Protein AF-A0A080LWU6-F1 (afdb_monomer)

Radius of gyration: 16.98 Å; Cα contacts (8 Å, |Δi|>4): 96; chains: 1; bounding box: 30×16×55 Å

Mean predicted aligned error: 7.32 Å

Secondary structure (DSSP, 8-state):
--TTS-EEEE-S-S-TT-SEESSGGG-TTEEEE----SSEEEEEEEETTEEEEEEEE---HHHHHHHHTTS--

Organism: NCBI:txid327160

pLDDT: mean 84.6, std 8.17, range [59.72, 92.62]

Structure (mmCIF, N/CA/C/O backbone):
data_AF-A0A080LWU6-F1
#
_entry.id   AF-A0A080LWU6-F1
#
loop_
_atom_site.group_PDB
_atom_site.id
_atom_site.type_symbol
_atom_site.label_atom_id
_atom_site.label_alt_id
_atom_site.label_comp_id
_atom_site.label_asym_id
_atom_site.label_entity_id
_atom_site.label_seq_id
_atom_site.pdbx_PDB_ins_code
_atom_site.Cartn_x
_atom_site.Cartn_y
_atom_site.Cartn_z
_atom_site.occupancy
_atom_site.B_iso_or_equiv
_atom_site.auth_seq_id
_atom_site.auth_comp_id
_atom_site.auth_asym_id
_atom_site.auth_atom_id
_atom_site.pdbx_PDB_model_num
ATOM 1 N N . MET A 1 1 ? -13.725 11.799 16.008 1.00 63.84 1 MET A N 1
ATOM 2 C CA . MET A 1 1 ? -13.896 10.762 14.966 1.00 63.84 1 MET A CA 1
ATOM 3 C C . MET A 1 1 ? -14.463 9.518 15.615 1.00 63.84 1 MET A C 1
ATOM 5 O O . MET A 1 1 ? -14.207 9.319 16.797 1.00 63.84 1 MET A O 1
ATOM 9 N N . LYS A 1 2 ? -15.255 8.729 14.888 1.00 81.75 2 LYS A N 1
ATOM 10 C CA . LYS A 1 2 ? -15.736 7.447 15.411 1.00 81.75 2 LYS A CA 1
ATOM 11 C C . LYS A 1 2 ? -14.641 6.379 15.224 1.00 81.75 2 L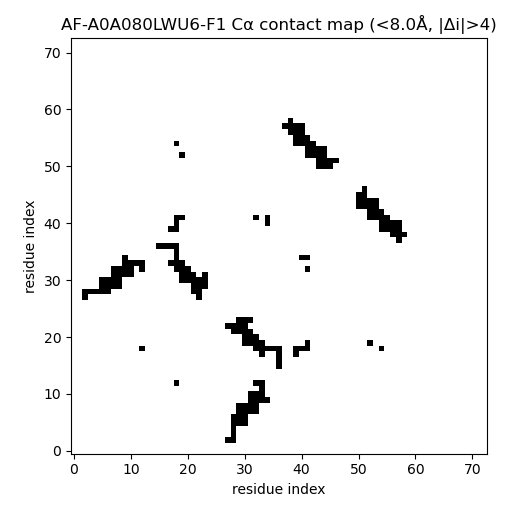YS A C 1
ATOM 13 O O . LYS A 1 2 ? -13.947 6.478 14.210 1.00 81.75 2 LYS A O 1
ATOM 18 N N . PRO A 1 3 ? -14.464 5.406 16.138 1.00 78.56 3 PRO A N 1
ATOM 19 C CA . PRO A 1 3 ? -13.389 4.405 16.058 1.00 78.56 3 PRO A CA 1
ATOM 20 C C . PRO A 1 3 ? -13.326 3.621 14.737 1.00 78.56 3 PRO A C 1
ATOM 22 O O . PRO A 1 3 ? -12.261 3.180 14.327 1.00 78.56 3 PRO A O 1
ATOM 25 N N . GLU A 1 4 ? -14.455 3.480 14.046 1.00 83.94 4 GLU A N 1
ATOM 26 C CA . GLU A 1 4 ? -14.602 2.808 12.751 1.00 83.94 4 GLU A CA 1
ATOM 27 C C . GLU A 1 4 ? -14.198 3.656 11.531 1.00 83.94 4 GLU A C 1
ATOM 29 O O . GLU A 1 4 ? -14.371 3.226 10.386 1.00 83.94 4 GLU A O 1
ATOM 34 N N . THR A 1 5 ? -13.739 4.890 11.754 1.00 88.62 5 THR A N 1
ATOM 35 C CA . THR A 1 5 ? -13.293 5.790 10.683 1.00 88.62 5 THR A CA 1
ATOM 36 C C . THR A 1 5 ? -11.842 5.454 10.325 1.00 88.62 5 THR A C 1
ATOM 38 O O . THR A 1 5 ? -10.982 5.633 11.186 1.00 88.62 5 THR A O 1
ATOM 41 N N . PRO A 1 6 ? -11.539 5.012 9.087 1.00 88.19 6 PRO A N 1
ATOM 42 C CA . PRO A 1 6 ? -10.164 4.784 8.645 1.00 88.19 6 PRO A CA 1
ATOM 43 C C . PRO A 1 6 ? -9.310 6.047 8.751 1.00 88.19 6 PRO A C 1
ATOM 45 O O . PRO A 1 6 ? -9.707 7.107 8.263 1.00 88.19 6 PRO A O 1
ATOM 48 N N . LEU A 1 7 ? -8.128 5.913 9.347 1.00 89.38 7 LEU A N 1
ATOM 49 C CA . LEU A 1 7 ? -7.070 6.913 9.339 1.00 89.38 7 LEU A CA 1
ATOM 50 C C . LEU A 1 7 ? -5.949 6.417 8.426 1.00 89.38 7 LEU A C 1
ATOM 52 O O . LEU A 1 7 ? -5.279 5.430 8.724 1.00 89.38 7 LEU A O 1
ATOM 56 N N . ILE A 1 8 ? -5.747 7.122 7.316 1.00 89.88 8 ILE A N 1
ATOM 57 C CA . ILE A 1 8 ? -4.708 6.809 6.335 1.00 89.88 8 ILE A CA 1
ATOM 58 C C . ILE A 1 8 ? -3.657 7.908 6.404 1.00 89.88 8 ILE A C 1
ATOM 60 O O . ILE A 1 8 ? -3.979 9.085 6.233 1.00 89.88 8 ILE A O 1
ATOM 64 N N . VAL A 1 9 ? -2.407 7.523 6.645 1.00 88.81 9 VAL A N 1
ATOM 65 C CA . VAL A 1 9 ? -1.275 8.451 6.721 1.00 88.81 9 VAL A CA 1
ATOM 66 C C . VAL A 1 9 ? -0.193 8.075 5.718 1.00 88.81 9 VAL A C 1
ATOM 68 O O . VAL A 1 9 ? 0.054 6.899 5.460 1.00 88.81 9 VAL A O 1
ATOM 71 N N . GLY A 1 10 ? 0.463 9.087 5.152 1.00 86.19 10 GLY A N 1
ATOM 72 C CA . GLY A 1 10 ? 1.706 8.901 4.407 1.00 86.19 10 GLY A CA 1
ATOM 73 C C . GLY A 1 10 ? 2.890 8.946 5.368 1.00 86.19 10 GLY A C 1
ATOM 74 O O . GLY A 1 10 ? 2.958 9.856 6.193 1.00 86.19 10 GLY A O 1
ATOM 75 N N . HIS A 1 11 ? 3.817 7.993 5.275 1.00 78.25 11 HIS A N 1
ATOM 76 C CA . HIS A 1 11 ? 4.999 7.968 6.143 1.00 78.25 11 HIS A CA 1
ATOM 77 C C . HIS A 1 11 ? 6.260 7.535 5.384 1.00 78.25 11 HIS A C 1
ATOM 79 O O . HIS A 1 11 ? 6.194 6.922 4.317 1.00 78.25 11 HIS A O 1
ATOM 85 N N . THR A 1 12 ? 7.424 7.826 5.971 1.00 74.88 12 THR A N 1
ATOM 86 C CA . THR A 1 12 ? 8.656 7.081 5.684 1.00 74.88 12 THR A CA 1
ATOM 87 C C . THR A 1 12 ? 8.394 5.596 5.973 1.00 74.88 12 THR A C 1
ATOM 89 O O . THR A 1 12 ? 7.882 5.289 7.050 1.00 74.88 12 THR A O 1
ATOM 92 N N . PRO A 1 13 ? 8.698 4.687 5.040 1.00 69.00 13 PRO A N 1
ATOM 93 C CA . PRO A 1 13 ? 8.258 3.299 5.115 1.00 69.00 13 PRO A CA 1
ATOM 94 C C . PRO A 1 13 ? 8.738 2.575 6.380 1.00 69.00 13 PRO A C 1
ATOM 96 O O . PRO A 1 13 ? 9.850 2.831 6.844 1.00 69.00 13 PRO A O 1
ATOM 99 N N . ILE A 1 14 ? 7.936 1.618 6.865 1.00 77.62 14 ILE A N 1
ATOM 100 C CA . ILE A 1 14 ? 8.393 0.600 7.832 1.00 77.62 14 ILE A CA 1
ATOM 101 C C . ILE A 1 14 ? 9.478 -0.262 7.167 1.00 77.62 14 ILE A C 1
ATOM 103 O O . ILE A 1 14 ? 10.534 -0.502 7.747 1.00 77.62 14 ILE A O 1
ATOM 107 N N . ASP A 1 15 ? 9.236 -0.647 5.910 1.00 81.19 15 ASP A N 1
ATOM 108 C CA . ASP A 1 15 ? 10.170 -1.335 5.022 1.00 81.19 15 ASP A CA 1
ATOM 109 C C . ASP A 1 15 ? 10.012 -0.851 3.566 1.00 81.19 15 ASP A C 1
ATOM 111 O O . ASP A 1 15 ? 8.995 -0.275 3.182 1.00 81.19 15 ASP A O 1
ATOM 115 N N . ARG A 1 16 ? 11.026 -1.073 2.724 1.00 81.00 16 ARG A N 1
ATOM 116 C CA . ARG A 1 16 ? 10.968 -0.696 1.296 1.00 81.00 16 ARG A CA 1
ATOM 117 C C . ARG A 1 16 ? 10.342 -1.774 0.406 1.00 81.00 16 ARG A C 1
ATOM 119 O O . ARG A 1 16 ? 10.338 -1.612 -0.810 1.00 81.00 16 ARG A O 1
ATOM 126 N N . GLU A 1 17 ? 9.840 -2.853 0.991 1.00 86.06 17 GLU A N 1
ATOM 127 C CA . GLU A 1 17 ? 9.313 -4.017 0.278 1.00 86.06 17 GLU A CA 1
ATOM 128 C C . GLU A 1 17 ? 7.810 -3.922 0.040 1.00 86.06 17 GLU A C 1
ATOM 130 O O . GLU A 1 17 ? 7.294 -4.654 -0.794 1.00 86.06 17 GLU A O 1
ATOM 135 N N . ASN A 1 18 ? 7.107 -3.021 0.730 1.00 88.31 18 ASN A N 1
ATOM 136 C CA . ASN A 1 18 ? 5.667 -2.825 0.591 1.00 88.31 18 ASN A CA 1
ATOM 137 C C . ASN A 1 18 ? 5.313 -1.373 0.251 1.00 88.31 18 ASN A C 1
ATOM 139 O O . ASN A 1 18 ? 6.146 -0.468 0.285 1.00 88.31 18 ASN A O 1
ATOM 143 N N . THR A 1 19 ? 4.050 -1.156 -0.107 1.00 89.81 19 THR A N 1
ATOM 144 C CA . THR A 1 19 ? 3.455 0.173 -0.342 1.00 89.81 19 THR A CA 1
ATOM 145 C C . THR A 1 19 ? 2.365 0.515 0.671 1.00 89.81 19 THR A C 1
ATOM 147 O O . THR A 1 19 ? 1.969 1.676 0.773 1.00 89.81 19 THR A O 1
ATOM 150 N N . LEU A 1 20 ? 1.866 -0.479 1.414 1.00 91.94 20 LEU A N 1
ATOM 151 C CA . LEU A 1 20 ? 0.719 -0.370 2.311 1.00 91.94 20 LEU A CA 1
ATOM 152 C C . LEU A 1 20 ? 0.919 -1.274 3.533 1.00 91.94 20 LEU A C 1
ATOM 154 O O . LEU A 1 20 ? 1.281 -2.439 3.379 1.00 91.94 20 LEU A O 1
ATOM 158 N N . TRP A 1 21 ? 0.589 -0.771 4.723 1.00 91.94 21 TRP A N 1
ATOM 159 C CA . TRP A 1 21 ? 0.501 -1.564 5.954 1.00 91.94 21 TRP A CA 1
ATOM 160 C C . TRP A 1 21 ? -0.830 -1.274 6.652 1.00 91.94 21 TRP A C 1
ATOM 162 O O . TRP A 1 21 ? -1.225 -0.113 6.803 1.00 91.94 21 TRP A O 1
ATOM 172 N 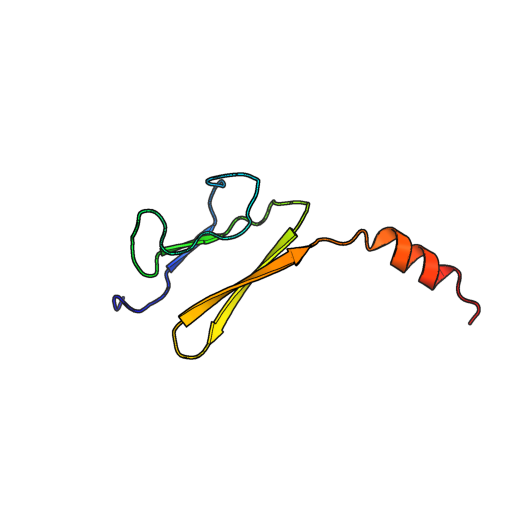N . LEU A 1 22 ? -1.531 -2.336 7.050 1.00 91.12 22 LEU A N 1
ATOM 173 C CA . LEU A 1 22 ? -2.812 -2.267 7.752 1.00 91.12 22 LEU A CA 1
ATOM 174 C C . LEU A 1 22 ? -2.618 -2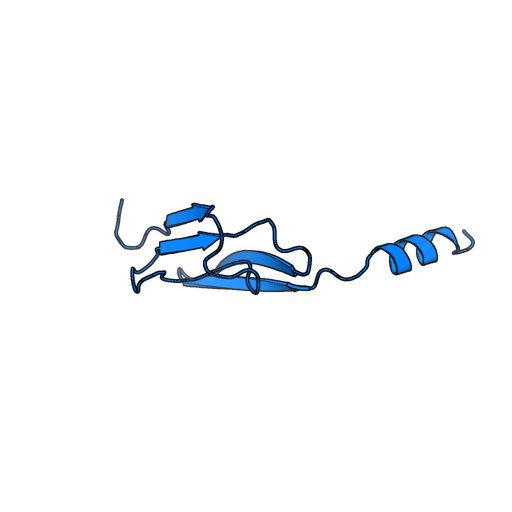.406 9.259 1.00 91.12 22 LEU A C 1
ATOM 176 O O . LEU A 1 22 ? -1.673 -3.056 9.694 1.00 91.12 22 LEU A O 1
ATOM 180 N N . ASP A 1 23 ? -3.541 -1.810 10.014 1.00 91.62 23 ASP A N 1
ATOM 181 C CA . ASP A 1 23 ? -3.593 -1.816 11.479 1.00 91.62 23 ASP A CA 1
ATOM 182 C C . ASP A 1 23 ? -2.208 -1.727 12.142 1.00 91.62 23 ASP A C 1
ATOM 184 O O . ASP A 1 23 ? -1.823 -2.568 12.959 1.00 91.62 23 ASP A O 1
ATOM 188 N N . VAL A 1 24 ? -1.430 -0.714 11.739 1.00 89.88 24 VAL A N 1
ATOM 189 C CA . VAL A 1 24 ? -0.041 -0.538 12.180 1.00 89.88 24 VAL A CA 1
ATOM 190 C C . VAL A 1 24 ? 0.004 -0.405 13.699 1.00 89.88 24 VAL A C 1
ATOM 192 O O . VAL A 1 24 ? -0.806 0.307 14.300 1.00 89.88 24 VAL A O 1
ATOM 195 N N . ASP A 1 25 ? 0.946 -1.127 14.306 1.00 87.62 25 ASP A N 1
ATOM 196 C CA . ASP A 1 25 ? 1.096 -1.303 15.755 1.00 87.62 25 ASP A CA 1
ATOM 197 C C . ASP A 1 25 ? -0.139 -1.908 16.452 1.00 87.62 25 ASP A C 1
ATOM 199 O O . ASP A 1 25 ? -0.350 -1.728 17.652 1.00 87.62 25 ASP A O 1
ATOM 203 N N . GLY A 1 26 ? -0.977 -2.641 15.709 1.00 89.25 26 GLY A N 1
ATOM 204 C CA . GLY A 1 26 ? -2.207 -3.249 16.220 1.00 89.25 26 GLY A CA 1
ATOM 205 C C . GLY A 1 26 ? -3.338 -2.245 16.461 1.00 89.25 26 GLY A C 1
ATOM 206 O O . GLY A 1 26 ? -4.345 -2.588 17.084 1.00 89.25 26 GLY A O 1
ATOM 207 N N . ILE A 1 27 ? -3.189 -1.003 15.990 1.00 90.00 27 ILE A N 1
ATOM 208 C CA . ILE A 1 27 ? -4.209 0.034 16.121 1.00 90.00 27 ILE A CA 1
ATOM 209 C C . ILE A 1 27 ? -5.221 -0.145 14.991 1.00 90.00 27 ILE A C 1
ATOM 211 O O . ILE A 1 27 ? -4.920 0.098 13.825 1.00 90.00 27 ILE A O 1
ATOM 215 N N . ALA A 1 28 ? -6.442 -0.538 15.348 1.00 90.62 28 ALA A N 1
ATOM 216 C CA . ALA A 1 28 ? -7.518 -0.710 14.381 1.00 90.62 28 ALA A CA 1
ATOM 217 C C . ALA A 1 28 ? -7.737 0.570 13.559 1.00 90.62 28 ALA A C 1
ATOM 219 O O . ALA A 1 28 ? -7.819 1.667 14.118 1.00 90.62 28 ALA A O 1
ATOM 220 N N . ASN A 1 29 ? -7.888 0.408 12.243 1.00 89.69 29 ASN A N 1
ATOM 221 C CA . ASN A 1 29 ? -8.127 1.478 11.273 1.00 89.69 29 ASN A CA 1
ATOM 222 C C . ASN A 1 29 ? -6.955 2.462 11.096 1.00 89.69 29 ASN A C 1
ATOM 224 O O . ASN A 1 29 ? -7.131 3.495 10.447 1.00 89.69 29 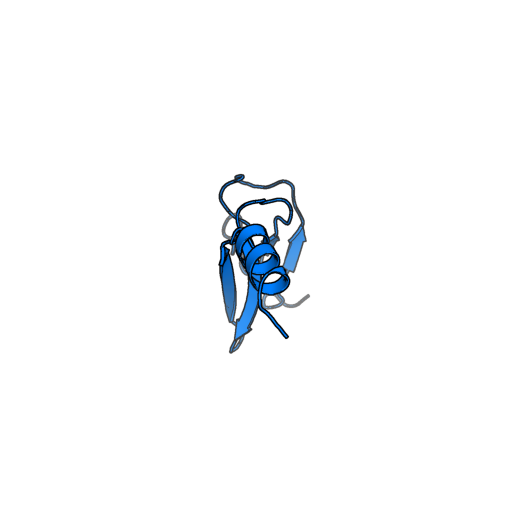ASN A O 1
ATOM 228 N N . HIS A 1 30 ? -5.770 2.156 11.639 1.00 92.00 30 HIS A N 1
ATOM 229 C CA . HIS A 1 30 ? -4.545 2.920 11.415 1.00 92.00 30 HIS A CA 1
ATOM 230 C C . HIS A 1 30 ? -3.750 2.295 10.269 1.00 92.00 30 HIS A C 1
ATOM 232 O O . HIS A 1 30 ? -3.191 1.205 10.394 1.00 92.00 30 HIS A O 1
ATOM 238 N N . HIS A 1 31 ? -3.722 2.973 9.125 1.00 91.81 31 HIS A N 1
ATOM 239 C CA . HIS A 1 31 ? -3.096 2.458 7.912 1.00 91.81 31 HIS A CA 1
ATOM 240 C C . HIS A 1 31 ? -2.003 3.401 7.425 1.00 91.81 31 HIS A C 1
ATOM 242 O O . HIS A 1 31 ? -2.192 4.620 7.379 1.00 91.81 31 HIS A O 1
ATOM 248 N N . VAL A 1 32 ? -0.876 2.826 7.016 1.00 91.38 32 VAL A N 1
ATOM 249 C CA . VAL A 1 32 ? 0.271 3.569 6.488 1.00 91.38 32 VAL A CA 1
ATOM 250 C C . VAL A 1 32 ? 0.394 3.312 4.993 1.00 91.38 32 VAL A C 1
ATOM 252 O O . VAL A 1 32 ? 0.317 2.169 4.542 1.00 91.38 32 VAL A O 1
ATOM 255 N N . LEU A 1 33 ? 0.598 4.388 4.234 1.00 91.00 33 LEU A N 1
ATOM 256 C CA . LEU A 1 33 ? 0.829 4.381 2.795 1.00 91.00 33 LEU A CA 1
ATOM 257 C C . LEU A 1 33 ? 2.236 4.903 2.480 1.00 91.00 33 LEU A C 1
ATOM 259 O O . LEU A 1 33 ? 2.662 5.943 2.989 1.00 91.00 33 LEU A O 1
ATOM 263 N N . PHE A 1 34 ? 2.938 4.193 1.601 1.00 90.00 34 PHE A N 1
ATOM 264 C CA . PHE A 1 34 ? 4.242 4.566 1.069 1.00 90.00 34 PHE A CA 1
ATOM 265 C C . PHE A 1 34 ? 4.187 4.619 -0.456 1.00 90.00 34 PHE A C 1
ATOM 267 O O . PHE A 1 34 ? 3.925 3.623 -1.126 1.00 90.00 34 PHE A O 1
ATOM 274 N N . SER A 1 35 ? 4.448 5.801 -1.009 1.00 83.38 35 SER A N 1
ATOM 275 C CA . SER A 1 35 ? 4.289 6.086 -2.437 1.00 83.38 35 SER A CA 1
ATOM 276 C C . SER A 1 35 ? 5.582 6.010 -3.249 1.00 83.38 35 SER A C 1
ATOM 278 O O . SER A 1 35 ? 5.537 6.222 -4.456 1.00 83.38 35 SER A O 1
ATOM 280 N N . ALA A 1 36 ? 6.730 5.737 -2.621 1.00 85.62 36 ALA A N 1
ATOM 281 C CA . ALA A 1 36 ? 8.024 5.734 -3.307 1.00 85.62 36 ALA A CA 1
ATOM 282 C C . ALA A 1 36 ? 8.602 4.325 -3.509 1.00 85.62 36 ALA A C 1
ATOM 284 O O . ALA A 1 36 ? 9.819 4.169 -3.604 1.00 85.62 36 ALA A O 1
ATOM 285 N N . ASN A 1 37 ? 7.745 3.300 -3.571 1.00 88.56 37 ASN A N 1
ATOM 286 C CA . ASN A 1 37 ? 8.166 1.977 -4.014 1.00 88.56 37 ASN A CA 1
ATOM 287 C C . ASN A 1 37 ? 8.217 1.949 -5.555 1.00 88.56 37 ASN A C 1
ATOM 289 O O . ASN A 1 37 ? 7.185 2.174 -6.184 1.00 88.56 37 ASN A O 1
ATOM 293 N N . PRO A 1 38 ? 9.385 1.707 -6.177 1.00 86.25 38 PRO A N 1
ATOM 294 C CA . PRO A 1 38 ? 9.507 1.746 -7.631 1.00 86.25 38 PRO A CA 1
ATOM 295 C C . PRO A 1 38 ? 8.980 0.484 -8.331 1.00 86.25 38 PRO A C 1
ATOM 297 O O . PRO A 1 38 ? 8.768 0.521 -9.538 1.00 86.25 38 PRO A O 1
ATOM 300 N N . GLU A 1 39 ? 8.786 -0.621 -7.607 1.00 88.69 39 GLU A N 1
ATOM 301 C CA . GLU A 1 39 ? 8.460 -1.928 -8.197 1.00 88.69 39 GLU A CA 1
ATOM 302 C C . GLU A 1 39 ? 6.961 -2.236 -8.188 1.00 88.69 39 GLU A C 1
ATOM 304 O O . GLU A 1 39 ? 6.513 -3.181 -8.834 1.00 88.69 39 GLU A O 1
ATOM 309 N N . GLN A 1 40 ? 6.164 -1.459 -7.456 1.00 89.25 40 GLN A N 1
ATOM 310 C CA . GLN A 1 40 ? 4.756 -1.768 -7.230 1.00 89.25 40 GLN A CA 1
ATOM 311 C C . GLN A 1 40 ? 3.931 -0.527 -6.900 1.00 89.25 40 GLN A C 1
ATOM 313 O O . GLN A 1 40 ? 4.394 0.419 -6.264 1.00 89.25 40 GLN A O 1
ATOM 318 N N . VAL A 1 41 ? 2.662 -0.578 -7.292 1.00 89.44 41 VAL A N 1
ATOM 319 C CA . VAL A 1 41 ? 1.637 0.416 -6.984 1.00 89.44 41 VAL A CA 1
ATOM 320 C C . VAL A 1 41 ? 0.653 -0.190 -5.990 1.00 89.44 41 VAL A C 1
ATOM 322 O O . VAL A 1 41 ? -0.034 -1.167 -6.291 1.00 89.44 41 VAL A O 1
ATOM 325 N N . GLY A 1 42 ? 0.566 0.416 -4.808 1.00 90.44 42 GLY A N 1
ATOM 326 C CA . GLY A 1 42 ? -0.444 0.092 -3.805 1.00 90.44 42 GLY A CA 1
ATOM 327 C C . GLY A 1 42 ? -1.711 0.925 -3.987 1.00 90.44 42 GLY A C 1
ATOM 328 O O . GLY A 1 42 ? -1.646 2.146 -4.130 1.00 90.44 42 GLY A O 1
ATOM 329 N N . VAL A 1 43 ? -2.873 0.279 -3.933 1.00 91.00 43 VAL A N 1
ATOM 330 C CA . VAL A 1 43 ? -4.197 0.910 -3.937 1.00 91.00 43 VAL A CA 1
ATOM 331 C C . VAL A 1 43 ? -4.978 0.455 -2.711 1.00 91.00 43 VAL A C 1
ATOM 333 O O . VAL A 1 43 ? -5.074 -0.738 -2.429 1.00 91.00 43 VAL A O 1
ATOM 336 N N . PHE A 1 44 ? -5.604 1.403 -2.016 1.00 89.81 44 PHE A N 1
ATOM 337 C CA . PHE A 1 44 ? -6.615 1.093 -1.011 1.00 89.81 44 PHE A CA 1
ATOM 338 C C . PHE A 1 44 ? -8.015 1.157 -1.611 1.00 89.81 44 PHE A C 1
ATOM 340 O O . PHE A 1 44 ? -8.397 2.153 -2.223 1.00 89.81 44 PHE A O 1
ATOM 347 N N . THR A 1 45 ? -8.807 0.116 -1.363 1.00 91.50 45 THR A N 1
ATOM 348 C CA . THR A 1 45 ? -10.256 0.145 -1.572 1.00 91.50 45 THR A CA 1
ATOM 349 C C . THR A 1 45 ? -10.986 -0.236 -0.291 1.00 91.50 45 THR A C 1
ATOM 351 O O . THR A 1 45 ? -10.415 -0.854 0.608 1.00 91.50 45 THR A O 1
ATOM 354 N N . ARG A 1 46 ? -12.259 0.145 -0.193 1.00 90.50 46 ARG A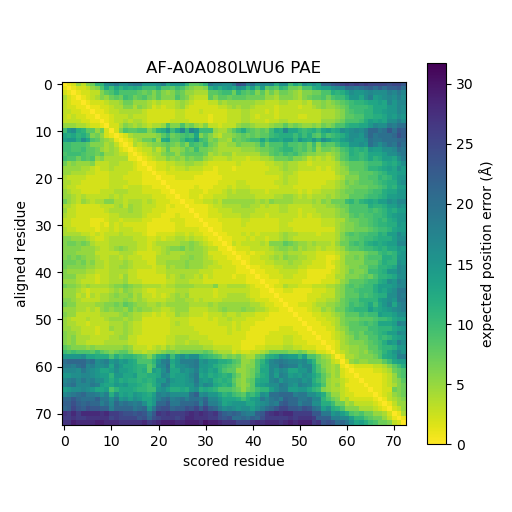 N 1
ATOM 355 C CA . ARG A 1 46 ? -13.120 -0.213 0.932 1.00 90.50 46 ARG A CA 1
ATOM 356 C C . ARG A 1 46 ? -14.370 -0.901 0.413 1.00 90.50 46 ARG A C 1
ATOM 358 O O . ARG A 1 46 ? -15.176 -0.280 -0.275 1.00 90.50 46 ARG A O 1
ATOM 365 N N . VAL A 1 47 ? -14.553 -2.165 0.782 1.00 92.62 47 VAL A N 1
ATOM 366 C CA . VAL A 1 47 ? -15.712 -2.973 0.380 1.00 92.62 47 VAL A CA 1
ATOM 367 C C . VAL A 1 47 ? -16.410 -3.469 1.636 1.00 92.62 47 VAL A C 1
ATOM 369 O O . VAL A 1 47 ? -15.782 -4.057 2.510 1.00 92.62 47 VAL A O 1
ATOM 372 N N . GLY A 1 48 ? -17.709 -3.185 1.764 1.00 90.88 48 GLY A N 1
ATOM 373 C CA . GLY A 1 48 ? -18.494 -3.625 2.924 1.00 90.88 48 GLY A CA 1
ATOM 374 C C . GLY A 1 48 ? -17.981 -3.105 4.275 1.00 90.88 48 GLY A C 1
ATOM 375 O O . GLY A 1 48 ? -18.210 -3.739 5.295 1.00 90.88 48 GLY A O 1
ATOM 376 N N . GLY A 1 49 ? -17.266 -1.976 4.293 1.00 86.50 49 GLY A N 1
ATOM 377 C CA . GLY A 1 49 ? -16.677 -1.414 5.512 1.00 86.50 49 GLY A CA 1
ATOM 378 C C . GLY A 1 49 ? -15.246 -1.874 5.804 1.00 86.50 49 GLY A C 1
ATOM 379 O O . GLY A 1 49 ? -14.569 -1.187 6.569 1.00 86.50 49 GLY A O 1
ATOM 380 N N . THR A 1 50 ? -14.766 -2.924 5.137 1.00 86.81 50 THR A N 1
ATOM 381 C CA . THR A 1 50 ? -13.413 -3.479 5.285 1.00 86.81 50 THR A CA 1
ATOM 382 C C . THR A 1 50 ? -12.438 -2.806 4.328 1.00 86.81 50 THR A C 1
ATOM 384 O O . THR A 1 50 ? -12.742 -2.644 3.143 1.00 86.81 50 THR A O 1
ATOM 387 N N . MET A 1 51 ? -11.266 -2.426 4.835 1.00 90.00 51 MET A N 1
ATOM 388 C CA . MET A 1 51 ? -10.165 -1.922 4.017 1.00 90.00 51 MET A CA 1
ATOM 389 C C . MET A 1 51 ? -9.444 -3.092 3.348 1.00 90.00 51 MET A C 1
ATOM 391 O O . MET A 1 51 ? -9.034 -4.037 4.015 1.00 90.00 51 MET A O 1
ATOM 395 N N . ILE A 1 52 ? -9.310 -3.032 2.026 1.00 92.50 52 ILE A N 1
ATOM 396 C CA . ILE A 1 52 ? -8.672 -4.065 1.210 1.00 92.50 52 ILE A CA 1
ATOM 397 C C . ILE A 1 52 ? -7.475 -3.424 0.494 1.00 92.50 52 ILE A C 1
ATOM 399 O O . ILE A 1 52 ? -7.670 -2.469 -0.269 1.00 92.50 52 ILE A O 1
ATOM 403 N N . PRO A 1 53 ? -6.247 -3.917 0.728 1.00 92.62 53 PRO A N 1
ATOM 404 C CA . PRO A 1 53 ? -5.072 -3.494 -0.008 1.00 92.62 53 PRO A CA 1
ATOM 405 C C . PRO A 1 53 ? -5.005 -4.273 -1.324 1.00 92.62 53 PRO A C 1
ATOM 407 O O . PRO A 1 53 ? -5.148 -5.495 -1.351 1.00 92.62 53 PRO A O 1
ATOM 410 N N . LEU A 1 54 ? -4.787 -3.560 -2.420 1.00 92.25 54 LEU A N 1
ATOM 411 C CA . LEU A 1 54 ? -4.517 -4.132 -3.731 1.00 92.25 54 LEU A CA 1
ATOM 412 C C . LEU A 1 54 ? -3.121 -3.686 -4.146 1.00 92.25 54 LEU A C 1
ATOM 414 O O . LEU A 1 54 ? -2.804 -2.501 -4.063 1.00 92.25 54 LEU A O 1
ATOM 418 N N . VAL A 1 55 ? -2.294 -4.628 -4.582 1.00 91.00 55 VAL A N 1
ATOM 419 C CA . VAL A 1 55 ? -0.920 -4.362 -5.006 1.00 91.00 55 VAL A CA 1
ATOM 420 C C . VAL A 1 55 ? -0.779 -4.807 -6.448 1.00 91.00 55 VAL A C 1
ATOM 422 O O . VAL A 1 55 ? -1.112 -5.942 -6.789 1.00 91.00 55 VAL A O 1
ATOM 425 N N . TYR A 1 56 ? -0.293 -3.899 -7.284 1.00 88.38 56 TYR A N 1
ATOM 426 C CA . TYR A 1 56 ? -0.036 -4.149 -8.693 1.00 88.38 56 TYR A CA 1
ATOM 427 C C . TYR A 1 56 ? 1.463 -4.017 -8.950 1.00 88.38 56 TYR A C 1
ATOM 429 O O . TYR A 1 56 ? 2.042 -3.010 -8.532 1.00 88.38 56 TYR A O 1
ATOM 437 N N . PRO A 1 57 ? 2.106 -4.983 -9.623 1.00 87.88 57 PRO A N 1
ATOM 438 C CA . PRO A 1 57 ? 3.488 -4.812 -10.037 1.00 87.88 57 PRO A CA 1
ATOM 439 C C . PRO A 1 57 ? 3.583 -3.655 -11.034 1.00 87.88 57 PRO A C 1
ATOM 441 O O . PRO A 1 57 ? 2.696 -3.448 -11.867 1.00 87.88 57 PRO A O 1
ATOM 444 N N . VAL A 1 58 ? 4.669 -2.896 -10.952 1.00 85.25 58 VAL A N 1
ATOM 445 C CA . VAL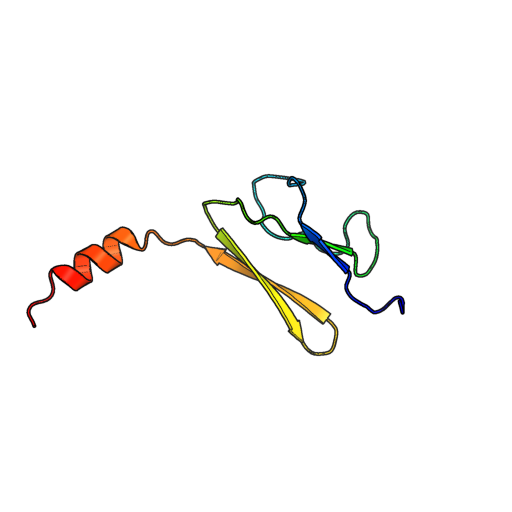 A 1 58 ? 5.055 -1.986 -12.026 1.00 85.25 58 VAL A CA 1
ATOM 446 C C . VAL A 1 58 ? 5.682 -2.848 -13.112 1.00 85.25 58 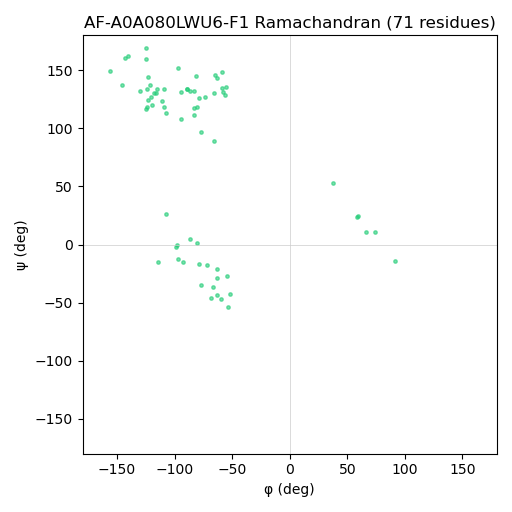VAL A C 1
ATOM 448 O O . VAL A 1 58 ? 6.858 -3.200 -13.047 1.00 85.25 58 VAL A O 1
ATOM 451 N N . ASP A 1 59 ? 4.891 -3.206 -14.118 1.00 75.62 59 ASP A N 1
ATOM 452 C CA . ASP A 1 59 ? 5.456 -3.762 -15.340 1.00 75.62 59 ASP A CA 1
ATOM 453 C C . ASP A 1 59 ? 6.308 -2.696 -16.034 1.00 75.62 59 ASP A C 1
ATOM 455 O O . ASP A 1 59 ? 5.985 -1.501 -16.029 1.00 75.62 59 ASP A O 1
ATOM 459 N N . ALA A 1 60 ? 7.388 -3.125 -16.688 1.00 70.19 60 ALA A N 1
ATOM 460 C CA . ALA A 1 60 ? 8.122 -2.264 -17.599 1.00 70.19 60 ALA A CA 1
ATOM 461 C C . AL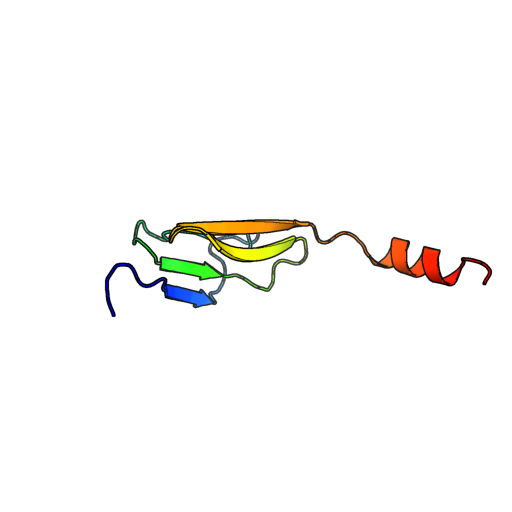A A 1 60 ? 7.203 -1.933 -18.790 1.00 70.19 60 ALA A C 1
ATOM 463 O O . ALA A 1 60 ? 7.182 -2.631 -19.803 1.00 70.19 60 ALA A O 1
ATOM 464 N N . LEU A 1 61 ? 6.421 -0.858 -18.666 1.00 72.44 61 LEU A N 1
ATOM 465 C CA . LEU A 1 61 ? 5.551 -0.361 -19.733 1.00 72.44 61 LEU A CA 1
ATOM 466 C C . LEU A 1 61 ? 6.365 0.080 -20.954 1.00 72.44 61 LEU A C 1
ATOM 468 O O . LEU A 1 61 ? 5.841 0.101 -22.061 1.00 72.44 61 LEU A O 1
ATOM 472 N N . THR A 1 62 ? 7.655 0.378 -20.776 1.00 71.25 62 THR A N 1
ATOM 473 C CA . THR A 1 62 ? 8.573 0.788 -21.843 1.00 71.25 62 THR A CA 1
ATOM 474 C C . THR A 1 62 ? 8.608 -0.208 -23.017 1.00 71.25 62 THR A C 1
ATOM 476 O O . THR A 1 62 ? 8.344 0.222 -24.136 1.00 71.25 62 THR A O 1
ATOM 479 N N . PRO A 1 63 ? 8.852 -1.525 -22.828 1.00 76.44 63 PRO A N 1
ATOM 480 C CA . PRO A 1 63 ? 8.698 -2.525 -23.887 1.00 76.44 63 PRO A CA 1
ATOM 481 C C . PRO A 1 63 ? 7.349 -2.503 -24.618 1.00 76.44 63 PRO A C 1
ATOM 483 O O . PRO A 1 63 ?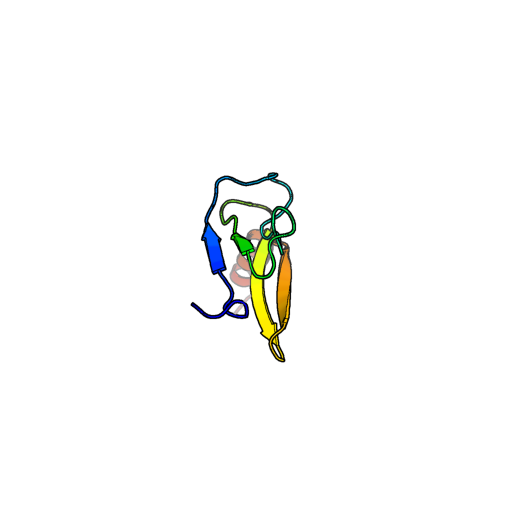 7.324 -2.610 -25.841 1.00 76.44 63 PRO A O 1
ATOM 486 N N . ILE A 1 64 ? 6.238 -2.353 -23.889 1.00 78.12 64 ILE A N 1
ATOM 487 C CA . ILE A 1 64 ? 4.884 -2.349 -24.466 1.00 78.12 64 ILE A CA 1
ATOM 488 C C . ILE A 1 64 ? 4.673 -1.087 -25.311 1.00 78.12 64 ILE A C 1
ATOM 490 O O . ILE A 1 64 ? 4.217 -1.176 -26.446 1.00 78.12 64 ILE A O 1
ATOM 494 N N . ILE A 1 65 ? 5.064 0.079 -24.793 1.00 78.38 65 ILE A N 1
ATOM 495 C CA . ILE A 1 65 ? 5.006 1.362 -25.505 1.00 78.38 65 ILE A CA 1
ATOM 496 C C . ILE A 1 65 ? 5.858 1.306 -26.778 1.00 78.38 65 ILE A C 1
ATOM 498 O O . ILE A 1 65 ? 5.378 1.651 -27.854 1.00 78.38 65 ILE A O 1
ATOM 502 N N . ASN A 1 66 ? 7.088 0.795 -26.681 1.00 81.75 66 ASN A N 1
ATOM 503 C CA . ASN A 1 66 ? 7.990 0.652 -27.826 1.00 81.75 66 ASN A CA 1
ATOM 504 C C . ASN A 1 66 ? 7.453 -0.318 -28.892 1.00 81.75 66 ASN A C 1
ATOM 506 O O . ASN A 1 66 ? 7.799 -0.186 -30.065 1.00 81.75 66 ASN A O 1
ATOM 510 N N . ALA A 1 67 ? 6.647 -1.309 -28.499 1.00 83.88 67 ALA A N 1
ATOM 511 C CA . ALA A 1 67 ? 6.000 -2.230 -29.429 1.00 83.88 67 ALA A CA 1
ATOM 512 C C . ALA A 1 67 ? 4.786 -1.593 -30.128 1.00 83.88 67 ALA A C 1
ATOM 514 O O . ALA A 1 67 ? 4.553 -1.873 -31.301 1.00 83.88 67 ALA A O 1
ATOM 515 N N . LEU A 1 68 ? 4.040 -0.721 -29.440 1.00 85.44 68 LEU A N 1
ATOM 516 C CA . LEU A 1 68 ? 2.914 0.020 -30.022 1.00 85.44 68 LEU A CA 1
ATOM 517 C C . LEU A 1 68 ? 3.371 1.027 -31.087 1.00 85.44 68 LEU A C 1
ATOM 519 O O . LEU A 1 68 ? 2.700 1.169 -32.103 1.00 85.44 68 LEU A O 1
ATOM 523 N N . ASP A 1 69 ? 4.523 1.672 -30.888 1.00 77.62 69 ASP A N 1
ATOM 524 C CA . ASP A 1 69 ? 5.089 2.648 -31.838 1.00 77.62 69 ASP A CA 1
ATOM 525 C C . ASP A 1 69 ? 5.639 1.992 -33.123 1.00 77.62 69 ASP A C 1
ATOM 527 O O . ASP A 1 69 ? 5.818 2.641 -34.150 1.00 77.62 69 ASP A O 1
ATOM 531 N N . GLN A 1 70 ? 5.889 0.678 -33.088 1.00 75.06 70 GLN A N 1
ATOM 532 C CA . GLN A 1 70 ? 6.373 -0.101 -34.234 1.00 75.06 70 GLN A CA 1
ATOM 533 C C . GLN A 1 70 ? 5.266 -0.850 -34.988 1.00 75.06 70 GLN A C 1
ATOM 535 O O . GLN A 1 70 ? 5.552 -1.526 -35.980 1.00 75.06 70 GLN A O 1
ATOM 540 N N . ALA A 1 71 ? 4.009 -0.750 -34.550 1.00 62.66 71 ALA A N 1
ATOM 541 C CA . ALA A 1 71 ? 2.890 -1.339 -35.272 1.00 62.66 71 ALA A CA 1
ATOM 542 C C . ALA A 1 71 ? 2.581 -0.506 -36.535 1.00 62.66 71 ALA A C 1
ATOM 544 O O . ALA A 1 71 ? 2.395 0.708 -36.425 1.00 62.66 71 ALA A O 1
ATOM 545 N N . PRO A 1 72 ? 2.512 -1.111 -37.738 1.00 59.72 72 PRO A N 1
ATOM 546 C CA . PRO A 1 72 ? 2.058 -0.390 -38.920 1.00 59.72 72 PRO A CA 1
ATOM 547 C C . PRO A 1 72 ? 0.581 -0.013 -38.741 1.00 59.72 72 PRO A C 1
ATOM 549 O O . PRO A 1 72 ? -0.226 -0.856 -38.342 1.00 59.72 72 PRO A O 1
ATOM 552 N N . GLY A 1 73 ? 0.268 1.263 -38.990 1.00 61.09 73 GLY A N 1
ATOM 553 C CA . GLY A 1 73 ? -1.098 1.800 -38.980 1.00 61.09 73 GLY A CA 1
ATOM 554 C C . GLY A 1 73 ? -1.968 1.290 -40.121 1.00 61.09 73 GLY A C 1
ATOM 555 O O . GLY A 1 73 ? -1.409 0.817 -41.139 1.00 61.09 73 GLY A O 1
#

Nearest PDB structures (foldseek):
  2ews-assembly1_A  TM=5.159E-01  e=3.060E+00  Staphylococcus aureus subsp. aureus MSSA476
  8pkp-assembly1_N  TM=4.123E-01  e=6.305E+00  Homo sapiens
  8xvl-assembly1_R  TM=4.151E-01  e=6.305E+00  Acetivibrio thermocellus ATCC 27405
  7y0j-assembly1_J  TM=3.754E-01  e=9.354E+00  Homo sapiens

Sequence (73 aa):
MKPETPLIVGHTPIDRENTLWLDVDGIANHHVLFSANPEQVGVFTRVGGTMIPLVYPVDALTPIINALDQAPG

Foldseek 3Di:
DDLLDADEDEDDDPDLPDQKDACPVVRHNDIYGYDPNPFWDWDWDADPSDIDIDIDTDDPCVVVVVVVVPDDD

Solvent-accessible surface area (backbone atoms only — not comparable to full-atom values): 4663 Å² total; per-residue (Å²): 133,61,82,87,54,76,43,78,43,80,52,84,62,97,52,85,85,54,28,67,45,71,35,53,95,76,36,75,46,31,30,43,39,33,89,84,37,87,61,43,48,61,42,84,46,71,59,97,86,43,82,42,84,45,79,40,74,56,69,75,56,61,65,56,53,59,50,60,75,67,52,85,129